Protein AF-A0A542GIV2-F1 (afdb_monomer_lite)

pLDDT: mean 88.34, std 6.44, range [54.28, 95.69]

Foldseek 3Di:
DWDKDWDEDAQEIEIDTDDADDDPCRVVSVLVVVVVNVVVRVVVNHNDYDYDDDPPCPVVCVVVVDDDPDDDDDDDDD

Secondary structure (DSSP, 8-state):
--EEEEEEETTEEEEEEEE---STTHHHHHHHHHHHHHHHHHHTT-SEEEE---TT-HHHHHTTT------PPP----

Radius of gyration: 13.6 Å; chains: 1; bounding box: 25×40×33 Å

Structure (mmCIF, N/CA/C/O backbone):
data_AF-A0A542GIV2-F1
#
_entry.id   AF-A0A542GIV2-F1
#
loop_
_atom_site.group_PDB
_atom_site.id
_atom_site.type_symbol
_atom_site.label_atom_id
_atom_site.label_alt_id
_atom_site.label_comp_id
_atom_site.label_asym_id
_atom_site.label_entity_id
_atom_site.label_seq_id
_atom_site.pdbx_PDB_ins_code
_atom_site.Cartn_x
_atom_site.Cartn_y
_atom_site.Cartn_z
_atom_site.occupancy
_atom_site.B_iso_or_equiv
_atom_site.auth_seq_id
_atom_site.auth_comp_id
_atom_site.auth_asym_id
_atom_site.auth_atom_id
_atom_site.pdbx_PDB_model_num
ATOM 1 N N . MET A 1 1 ? 18.301 -3.492 -4.793 1.00 78.94 1 MET A N 1
ATOM 2 C CA . MET A 1 1 ? 17.382 -4.451 -4.131 1.00 78.94 1 MET A CA 1
ATOM 3 C C . MET A 1 1 ? 16.036 -3.743 -3.958 1.00 78.94 1 MET A C 1
ATOM 5 O O . MET A 1 1 ? 15.978 -2.553 -4.241 1.00 78.94 1 MET A O 1
ATOM 9 N N . ALA A 1 2 ? 14.951 -4.420 -3.573 1.00 86.19 2 ALA A N 1
ATOM 10 C CA . ALA A 1 2 ? 13.691 -3.740 -3.240 1.00 86.19 2 ALA A CA 1
ATOM 11 C C . ALA A 1 2 ? 13.591 -3.569 -1.718 1.00 86.19 2 ALA A C 1
ATOM 13 O O . ALA A 1 2 ? 13.867 -4.517 -0.982 1.00 86.19 2 ALA A O 1
ATOM 14 N N . ARG A 1 3 ? 13.246 -2.368 -1.241 1.00 90.94 3 ARG A N 1
ATOM 15 C CA . ARG A 1 3 ? 13.192 -2.056 0.195 1.00 90.94 3 ARG A CA 1
ATOM 16 C C . ARG A 1 3 ? 12.053 -1.104 0.520 1.00 90.94 3 ARG A C 1
ATOM 18 O O . ARG A 1 3 ? 11.933 -0.032 -0.076 1.00 90.94 3 ARG A O 1
ATOM 25 N N . GLY A 1 4 ? 11.279 -1.454 1.538 1.00 90.56 4 GLY A N 1
ATOM 26 C CA . GLY A 1 4 ? 1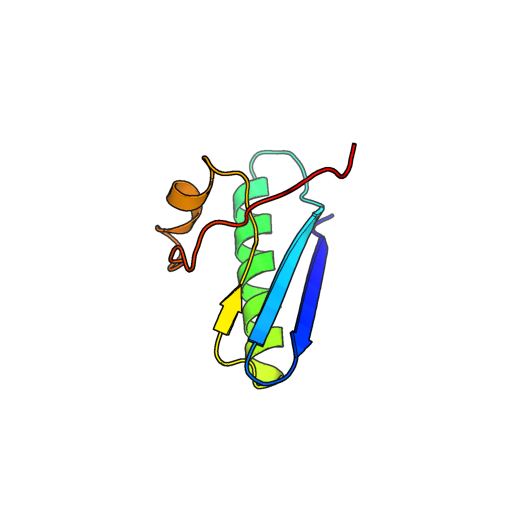0.216 -0.624 2.089 1.00 90.56 4 GLY A CA 1
ATOM 27 C C . GLY A 1 4 ? 10.391 -0.377 3.581 1.00 90.56 4 GLY A C 1
ATOM 28 O O . GLY A 1 4 ? 11.220 -1.003 4.242 1.00 90.56 4 GLY A O 1
ATOM 29 N N . ARG A 1 5 ? 9.590 0.544 4.105 1.00 92.81 5 ARG A N 1
ATOM 30 C CA . ARG A 1 5 ? 9.365 0.737 5.534 1.00 92.81 5 ARG A CA 1
ATOM 31 C C . ARG A 1 5 ? 7.868 0.749 5.775 1.00 92.81 5 ARG A C 1
ATOM 33 O O . ARG A 1 5 ? 7.146 1.428 5.050 1.00 92.81 5 ARG A O 1
ATOM 40 N N . ILE A 1 6 ? 7.447 0.070 6.832 1.00 93.00 6 ILE A N 1
ATOM 41 C CA . ILE A 1 6 ? 6.092 0.144 7.354 1.00 93.00 6 ILE A CA 1
ATOM 42 C C . ILE A 1 6 ? 6.125 0.547 8.824 1.00 93.00 6 ILE A C 1
ATOM 44 O O . ILE A 1 6 ? 7.032 0.169 9.565 1.00 93.00 6 ILE A O 1
ATOM 48 N N . GLN A 1 7 ? 5.155 1.355 9.228 1.00 92.88 7 GLN A N 1
ATOM 49 C CA . GLN A 1 7 ? 4.912 1.719 10.612 1.00 92.88 7 GLN A CA 1
ATOM 50 C C . GLN A 1 7 ? 3.449 1.438 10.932 1.00 92.88 7 GLN A C 1
ATOM 52 O O . GLN A 1 7 ? 2.564 2.001 10.293 1.00 92.88 7 GLN A O 1
ATOM 57 N N . VAL A 1 8 ? 3.214 0.596 11.936 1.00 91.06 8 VAL A N 1
ATOM 58 C CA . VAL A 1 8 ? 1.875 0.230 12.409 1.00 91.06 8 VAL A CA 1
ATOM 59 C C . VAL A 1 8 ? 1.610 0.921 13.744 1.00 91.06 8 VAL A C 1
ATOM 61 O O . VAL A 1 8 ? 2.467 0.923 14.633 1.00 91.06 8 VAL A O 1
ATOM 64 N N . ARG A 1 9 ? 0.442 1.553 13.884 1.00 89.75 9 ARG A N 1
ATOM 65 C CA . ARG A 1 9 ? -0.016 2.183 15.124 1.00 89.75 9 ARG A CA 1
ATOM 66 C C . ARG A 1 9 ? -1.540 2.121 15.217 1.00 89.75 9 ARG A C 1
ATOM 68 O O . ARG A 1 9 ? -2.229 2.772 14.436 1.00 89.75 9 ARG A O 1
ATOM 75 N N . TYR A 1 10 ? -2.043 1.430 16.241 1.00 86.88 10 TYR A N 1
ATOM 76 C CA . TYR A 1 10 ? -3.472 1.121 16.382 1.00 86.88 10 TYR A CA 1
ATOM 77 C C . TYR A 1 10 ? -3.995 0.439 15.106 1.00 86.88 10 TYR A C 1
ATOM 79 O O . TYR A 1 10 ? -3.336 -0.454 14.590 1.00 86.88 10 TYR A O 1
ATOM 87 N N . GLU A 1 11 ? -5.123 0.898 14.575 1.00 89.19 11 GLU A N 1
ATOM 88 C CA . GLU A 1 11 ? -5.780 0.366 13.376 1.00 89.19 11 GLU A CA 1
ATOM 89 C C . GLU A 1 11 ? -5.186 0.926 12.068 1.00 89.19 11 GLU A C 1
ATOM 91 O O . GLU A 1 11 ? -5.722 0.705 10.984 1.00 89.19 11 GLU A O 1
ATOM 96 N N . PHE A 1 12 ? -4.068 1.657 12.134 1.00 89.44 12 PHE A N 1
ATOM 97 C CA . PHE A 1 12 ? -3.472 2.318 10.976 1.00 89.44 12 PHE A CA 1
ATOM 98 C C . PHE A 1 12 ? -2.047 1.845 10.721 1.00 89.44 12 PHE A C 1
ATOM 100 O O . PHE A 1 12 ? -1.209 1.803 11.624 1.00 89.44 12 PHE A O 1
ATOM 107 N N . ALA A 1 13 ? -1.742 1.594 9.453 1.00 94.06 13 ALA A N 1
ATOM 108 C CA . ALA A 1 13 ? -0.390 1.426 8.959 1.00 94.06 13 ALA A CA 1
ATOM 109 C C . ALA A 1 13 ? -0.054 2.510 7.931 1.00 94.06 13 ALA A C 1
ATOM 111 O O . ALA A 1 13 ? -0.873 2.868 7.084 1.00 94.06 13 ALA A O 1
ATOM 112 N N . ALA A 1 14 ? 1.170 3.023 7.997 1.00 93.06 14 ALA A N 1
ATOM 113 C CA . ALA A 1 14 ? 1.741 3.903 6.990 1.00 93.06 14 ALA A CA 1
ATOM 114 C C . ALA A 1 14 ? 2.988 3.251 6.398 1.00 93.06 14 ALA A C 1
ATOM 116 O O . ALA A 1 14 ? 3.833 2.735 7.134 1.00 93.06 14 ALA A O 1
ATOM 117 N N . MET A 1 15 ? 3.122 3.296 5.077 1.00 93.06 15 MET A N 1
ATOM 118 C CA . MET A 1 15 ? 4.240 2.691 4.367 1.00 93.06 15 MET A CA 1
ATOM 119 C C . MET A 1 15 ? 4.933 3.664 3.420 1.00 93.06 15 MET A C 1
ATOM 121 O O . MET A 1 15 ? 4.341 4.621 2.917 1.00 93.06 15 MET A O 1
ATOM 125 N N . ALA A 1 16 ? 6.196 3.366 3.140 1.00 90.56 16 ALA A N 1
ATOM 126 C CA . ALA A 1 16 ? 6.981 4.028 2.114 1.00 90.56 16 ALA A CA 1
ATOM 127 C C . ALA A 1 16 ? 7.895 3.018 1.419 1.00 90.56 16 ALA A C 1
ATOM 129 O O . ALA A 1 16 ? 8.608 2.250 2.070 1.00 90.56 16 ALA A O 1
ATOM 130 N N . ILE A 1 17 ? 7.919 3.057 0.090 1.00 87.19 17 ILE A N 1
ATOM 131 C CA . ILE A 1 17 ? 8.952 2.380 -0.689 1.00 87.19 17 ILE A CA 1
ATOM 132 C C . ILE A 1 17 ? 10.192 3.272 -0.691 1.00 87.19 17 ILE A C 1
ATOM 134 O O . ILE A 1 17 ? 10.134 4.441 -1.058 1.00 87.19 17 ILE A O 1
ATOM 138 N N . THR A 1 18 ? 11.316 2.719 -0.246 1.00 84.69 18 THR A N 1
ATOM 139 C CA . THR A 1 18 ? 12.581 3.456 -0.069 1.00 84.69 18 THR A CA 1
ATOM 140 C C . THR A 1 18 ? 13.613 3.116 -1.134 1.00 84.69 18 THR A C 1
ATOM 142 O O . THR A 1 18 ? 14.494 3.922 -1.417 1.00 84.69 18 THR A O 1
ATOM 145 N N . GLU A 1 19 ? 13.503 1.936 -1.740 1.00 90.69 19 GLU A N 1
ATOM 146 C CA . GLU A 1 19 ? 14.399 1.482 -2.795 1.00 90.69 19 GLU A CA 1
ATOM 147 C C . GLU A 1 19 ? 13.633 0.553 -3.738 1.00 90.69 19 GLU A C 1
ATOM 149 O O . GLU A 1 19 ? 12.953 -0.373 -3.289 1.00 90.69 19 GLU A O 1
ATOM 154 N N . LEU A 1 20 ? 13.778 0.775 -5.044 1.00 90.44 20 LEU A N 1
ATOM 155 C CA . LEU A 1 20 ? 13.359 -0.165 -6.078 1.00 90.44 20 LEU A CA 1
ATOM 156 C C . LEU A 1 20 ? 14.507 -0.378 -7.062 1.00 90.44 20 LEU A C 1
ATOM 158 O O . LEU A 1 20 ? 15.178 0.591 -7.436 1.00 90.44 20 LEU A O 1
ATOM 162 N N . PRO A 1 21 ? 14.732 -1.620 -7.519 1.00 89.44 21 PRO A N 1
ATOM 163 C CA . PRO A 1 21 ? 15.654 -1.862 -8.613 1.00 89.44 21 PRO A CA 1
ATOM 164 C C . PRO A 1 21 ? 15.147 -1.161 -9.879 1.00 89.44 21 PRO A C 1
ATOM 166 O O . PRO A 1 21 ? 13.953 -1.150 -10.172 1.00 89.44 21 PRO A O 1
ATOM 169 N N . ARG A 1 22 ? 16.071 -0.559 -10.631 1.00 90.69 22 ARG A N 1
ATOM 170 C CA . ARG A 1 22 ? 15.768 0.029 -11.941 1.00 90.69 22 ARG A CA 1
ATOM 171 C C . ARG A 1 22 ? 15.713 -1.070 -12.997 1.00 90.69 22 ARG A C 1
ATOM 173 O O . ARG A 1 22 ? 16.471 -2.032 -12.914 1.00 90.69 22 ARG A O 1
ATOM 180 N N . GLY A 1 23 ? 14.888 -0.871 -14.021 1.00 92.44 23 GLY A N 1
ATOM 181 C CA . GLY A 1 23 ? 14.795 -1.773 -15.167 1.00 92.44 23 GLY A CA 1
ATOM 182 C C . GLY A 1 23 ? 13.375 -2.287 -15.405 1.00 92.44 23 GLY A C 1
ATOM 183 O O . GLY A 1 23 ? 12.434 -1.806 -14.772 1.00 92.44 23 GLY A O 1
ATOM 184 N N . PRO A 1 24 ? 13.207 -3.255 -16.320 1.00 91.19 24 PRO A N 1
ATOM 185 C CA . PRO A 1 24 ? 11.889 -3.717 -16.766 1.00 91.19 24 PRO A CA 1
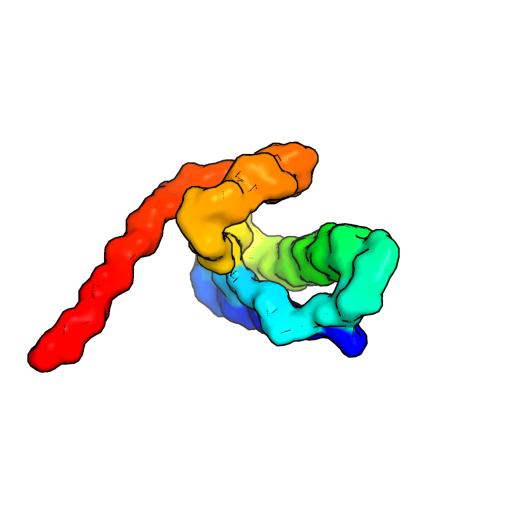ATOM 186 C C . PRO A 1 24 ? 11.048 -4.339 -15.641 1.00 91.19 24 PRO A C 1
ATOM 188 O O . PRO A 1 24 ? 9.824 -4.289 -15.686 1.00 91.19 24 PRO A O 1
ATOM 191 N N . GLU A 1 25 ? 11.693 -4.872 -14.604 1.00 89.56 25 GLU A N 1
ATOM 192 C CA . GLU A 1 25 ? 11.029 -5.539 -13.477 1.00 89.56 25 GLU A CA 1
ATOM 193 C C . GLU A 1 25 ? 10.609 -4.582 -12.354 1.00 89.56 25 GLU A C 1
ATOM 195 O O . GLU A 1 25 ? 9.990 -5.011 -11.381 1.00 89.56 25 GLU A O 1
ATOM 200 N N . GLN A 1 26 ? 10.923 -3.285 -12.459 1.00 89.44 26 GLN A N 1
ATOM 201 C CA . GLN A 1 26 ? 10.685 -2.314 -11.385 1.00 89.44 26 GLN A CA 1
ATOM 202 C C . GLN A 1 26 ? 9.229 -2.327 -10.892 1.00 89.44 26 GLN A C 1
ATOM 204 O O . GLN A 1 26 ? 8.989 -2.310 -9.687 1.00 89.44 26 GLN A O 1
ATOM 209 N N . ALA A 1 27 ? 8.267 -2.405 -11.817 1.00 86.00 27 ALA A N 1
ATOM 210 C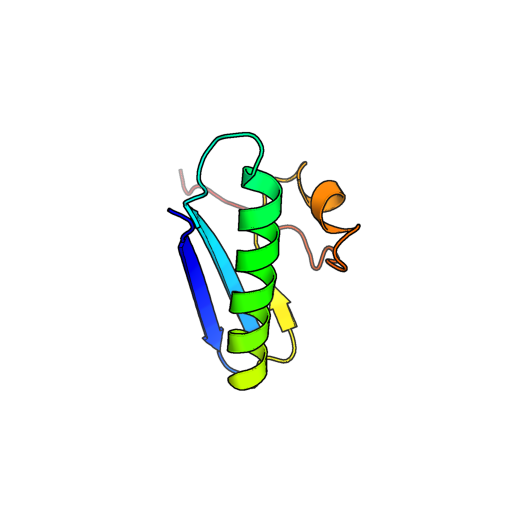 CA . ALA A 1 27 ? 6.844 -2.446 -11.491 1.00 86.00 27 ALA A CA 1
ATOM 211 C C . ALA A 1 27 ? 6.445 -3.730 -10.742 1.00 86.00 27 ALA A C 1
ATOM 213 O O . ALA A 1 27 ? 5.655 -3.668 -9.804 1.00 86.00 27 ALA A O 1
ATOM 214 N N . ALA A 1 28 ? 7.018 -4.878 -11.113 1.00 88.75 28 ALA A N 1
ATOM 215 C CA . ALA A 1 28 ? 6.753 -6.145 -10.437 1.00 88.75 28 ALA A CA 1
ATOM 216 C C . ALA A 1 28 ? 7.326 -6.145 -9.010 1.00 88.75 28 ALA A C 1
ATOM 218 O O . ALA A 1 28 ? 6.647 -6.558 -8.072 1.00 88.75 28 ALA A O 1
ATOM 219 N N . PHE A 1 29 ? 8.540 -5.613 -8.824 1.00 91.12 29 PHE A N 1
ATOM 220 C CA . PHE A 1 29 ? 9.134 -5.449 -7.492 1.00 91.12 29 PHE A CA 1
ATOM 221 C C . PHE A 1 29 ? 8.326 -4.511 -6.604 1.00 91.12 29 PHE A C 1
ATOM 223 O O . PHE A 1 29 ? 8.138 -4.790 -5.423 1.00 91.12 29 PHE A O 1
ATOM 230 N N . GLU A 1 30 ? 7.846 -3.406 -7.164 1.00 88.81 30 GLU A N 1
ATOM 231 C CA . GLU A 1 30 ? 6.991 -2.458 -6.461 1.00 88.81 30 GLU A CA 1
ATOM 232 C C . GLU A 1 30 ? 5.681 -3.112 -6.001 1.00 88.81 30 GLU A C 1
ATOM 234 O O . GLU A 1 30 ? 5.336 -3.026 -4.825 1.00 88.81 30 GLU A O 1
ATOM 239 N N . GLN A 1 31 ? 5.000 -3.841 -6.888 1.00 87.12 31 GLN A N 1
ATOM 240 C CA . GLN A 1 31 ? 3.777 -4.577 -6.556 1.00 87.12 31 GLN A CA 1
ATOM 241 C C . GLN A 1 31 ? 4.007 -5.656 -5.492 1.00 87.12 31 GLN A C 1
ATOM 243 O O . GLN A 1 31 ? 3.246 -5.738 -4.529 1.00 87.12 31 GLN A O 1
ATOM 248 N N . GLY A 1 32 ? 5.070 -6.453 -5.629 1.00 89.62 32 GLY A N 1
ATOM 249 C CA . GLY A 1 32 ? 5.416 -7.477 -4.642 1.00 89.62 32 GLY A CA 1
ATOM 250 C C . GLY A 1 32 ? 5.735 -6.877 -3.273 1.00 89.62 32 GLY A C 1
ATOM 251 O O . GLY A 1 32 ? 5.301 -7.395 -2.246 1.00 89.62 32 GLY A O 1
ATOM 252 N N . LEU A 1 33 ? 6.432 -5.740 -3.251 1.00 90.88 33 LEU A N 1
ATOM 253 C CA . LEU 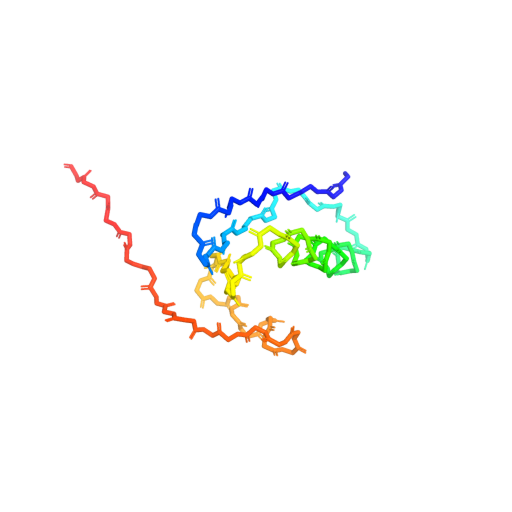A 1 33 ? 6.747 -5.033 -2.017 1.00 90.88 33 LEU A CA 1
ATOM 254 C C . LEU A 1 33 ? 5.492 -4.426 -1.364 1.00 90.88 33 LEU A C 1
ATOM 256 O O . LEU A 1 33 ? 5.390 -4.443 -0.137 1.00 90.88 33 LEU A O 1
ATOM 260 N N . PHE A 1 34 ? 4.523 -3.939 -2.149 1.00 89.06 34 PHE A N 1
ATOM 261 C CA . PHE A 1 34 ? 3.222 -3.527 -1.613 1.00 89.06 34 PHE A CA 1
ATOM 262 C C . PHE A 1 34 ? 2.482 -4.685 -0.956 1.00 89.06 34 PHE A C 1
ATOM 264 O O . PHE A 1 34 ? 2.023 -4.532 0.172 1.00 89.06 34 PHE A O 1
ATOM 271 N N . ALA A 1 35 ? 2.396 -5.829 -1.636 1.00 90.06 35 ALA A N 1
ATOM 272 C CA . ALA A 1 35 ? 1.709 -7.004 -1.112 1.00 90.06 35 ALA A CA 1
ATOM 273 C C . ALA A 1 35 ? 2.334 -7.482 0.208 1.00 90.06 35 ALA A C 1
ATOM 275 O O . ALA A 1 35 ? 1.617 -7.659 1.188 1.00 90.06 35 ALA A O 1
ATOM 276 N N . ALA A 1 36 ? 3.666 -7.589 0.262 1.00 91.88 36 ALA A N 1
ATOM 277 C CA . ALA A 1 36 ? 4.379 -8.013 1.467 1.00 91.88 36 ALA A CA 1
ATOM 278 C C . ALA A 1 36 ? 4.169 -7.050 2.649 1.00 91.88 36 ALA A C 1
ATOM 280 O O . ALA A 1 36 ? 3.952 -7.478 3.779 1.00 91.88 36 ALA A O 1
ATOM 281 N N . MET A 1 37 ? 4.207 -5.736 2.404 1.00 92.19 37 MET A N 1
ATOM 282 C CA . MET A 1 37 ? 3.954 -4.751 3.459 1.00 92.19 37 MET A CA 1
ATOM 283 C C . MET A 1 37 ? 2.484 -4.733 3.894 1.00 92.19 37 MET A C 1
ATOM 285 O O . MET A 1 37 ? 2.210 -4.526 5.072 1.00 92.19 37 MET A O 1
ATOM 289 N N . ALA A 1 38 ? 1.542 -4.954 2.976 1.00 91.50 38 ALA A N 1
ATOM 290 C CA . ALA A 1 38 ? 0.130 -5.063 3.317 1.00 91.50 38 ALA A CA 1
ATOM 291 C C . ALA A 1 38 ? -0.143 -6.287 4.198 1.00 91.50 38 ALA A C 1
ATOM 293 O O . ALA A 1 38 ? -0.815 -6.156 5.217 1.00 91.50 38 ALA A O 1
ATOM 294 N N . GLU A 1 39 ? 0.426 -7.443 3.852 1.00 93.69 39 GLU A N 1
ATOM 295 C CA . GLU A 1 39 ? 0.344 -8.657 4.667 1.00 93.69 39 GLU A CA 1
ATOM 296 C C . GLU A 1 39 ? 0.839 -8.400 6.096 1.00 93.69 39 GLU A C 1
ATOM 298 O O . GLU A 1 39 ? 0.097 -8.628 7.049 1.00 93.69 39 GLU A O 1
ATOM 303 N N . GLU A 1 40 ? 2.028 -7.814 6.243 1.00 93.81 40 GLU A N 1
ATOM 304 C CA . GLU A 1 40 ? 2.584 -7.444 7.548 1.00 93.81 40 GLU A CA 1
ATOM 305 C C . GLU A 1 40 ? 1.660 -6.477 8.317 1.00 93.81 40 GLU A C 1
ATOM 307 O O . GLU A 1 40 ? 1.376 -6.680 9.496 1.00 93.81 40 GLU A O 1
ATOM 312 N N . ALA A 1 41 ? 1.134 -5.439 7.657 1.00 93.88 41 ALA A N 1
ATOM 313 C CA . ALA A 1 41 ? 0.234 -4.464 8.279 1.00 93.88 41 ALA A CA 1
ATOM 314 C C . ALA A 1 41 ? -0.998 -5.127 8.904 1.00 93.88 41 ALA A C 1
ATOM 316 O O . ALA A 1 41 ? -1.331 -4.877 10.066 1.00 93.88 41 ALA A O 1
ATOM 317 N N . PHE A 1 42 ? -1.669 -5.964 8.113 1.00 93.12 42 PHE A N 1
ATOM 318 C CA . PHE A 1 42 ? -2.913 -6.615 8.500 1.00 93.12 42 PHE A CA 1
ATOM 319 C C . PHE A 1 42 ? -2.670 -7.698 9.556 1.00 93.12 42 PHE A C 1
ATOM 321 O O . PHE A 1 42 ? -3.454 -7.806 10.499 1.00 93.12 42 PHE A O 1
ATOM 328 N N . LEU A 1 43 ? -1.553 -8.432 9.477 1.00 95.31 43 LEU A N 1
ATOM 329 C CA . LEU A 1 43 ? -1.129 -9.362 10.533 1.00 95.31 43 LEU A CA 1
ATOM 330 C C . LEU A 1 43 ? -0.929 -8.656 11.881 1.00 95.31 43 LEU A C 1
ATOM 332 O O . LEU A 1 43 ? -1.206 -9.235 12.932 1.00 95.31 43 LEU A O 1
ATOM 336 N N . HIS A 1 44 ? -0.504 -7.394 11.855 1.00 93.12 44 HIS A N 1
ATOM 337 C CA . HIS A 1 44 ? -0.326 -6.563 13.043 1.00 93.12 44 HIS A CA 1
ATOM 338 C C . HIS A 1 44 ? -1.570 -5.759 13.455 1.00 93.12 44 HIS A C 1
ATOM 340 O O . HIS A 1 44 ? -1.478 -4.905 14.339 1.00 93.12 44 HIS A O 1
ATOM 346 N N . GLY A 1 45 ? -2.737 -6.061 12.877 1.00 93.25 45 GLY A N 1
ATOM 347 C CA . GLY A 1 45 ? -4.022 -5.501 13.297 1.00 93.25 45 GLY A CA 1
ATOM 348 C C . GLY A 1 45 ? -4.326 -4.110 12.743 1.00 93.25 45 GLY A C 1
ATOM 349 O O . GLY A 1 45 ? -5.243 -3.455 13.237 1.00 93.25 45 GLY A O 1
ATOM 350 N N . ALA A 1 46 ? -3.590 -3.647 11.728 1.00 95.69 46 ALA A N 1
ATOM 351 C CA . ALA A 1 46 ? -4.036 -2.486 10.970 1.00 95.69 46 ALA A CA 1
ATOM 352 C C . ALA A 1 46 ? -5.337 -2.827 10.229 1.00 95.69 46 ALA A C 1
ATOM 354 O O . ALA A 1 46 ? -5.468 -3.912 9.677 1.00 95.69 46 ALA A O 1
ATOM 355 N N . GLU A 1 47 ? -6.279 -1.896 10.174 1.00 94.00 47 GLU A N 1
ATOM 356 C CA . GLU A 1 47 ? -7.466 -1.972 9.316 1.00 94.00 47 GLU A CA 1
ATOM 357 C C . GLU A 1 47 ? -7.223 -1.216 8.001 1.00 94.00 47 GLU A C 1
ATOM 359 O O . GLU A 1 47 ? -7.704 -1.611 6.940 1.00 94.00 47 GLU A O 1
ATOM 364 N N . TYR A 1 48 ? -6.403 -0.160 8.056 1.00 91.56 48 TYR A N 1
ATOM 365 C CA . TYR A 1 48 ? -6.104 0.695 6.911 1.00 91.56 48 TYR A CA 1
ATOM 366 C C . TYR A 1 48 ? -4.604 0.833 6.675 1.00 91.56 48 TYR A C 1
ATOM 368 O O . TYR A 1 48 ? -3.839 1.164 7.584 1.00 91.56 48 TYR A O 1
ATOM 376 N N . LEU A 1 49 ? -4.200 0.690 5.414 1.00 93.06 49 LEU A N 1
ATOM 377 C CA . LEU A 1 49 ? -2.839 0.932 4.951 1.00 93.06 49 LEU A CA 1
ATOM 378 C C . LEU A 1 49 ? -2.784 2.213 4.115 1.00 93.06 49 LEU A C 1
ATOM 380 O O . LEU A 1 49 ? -3.531 2.375 3.153 1.00 93.06 49 LEU A O 1
ATOM 384 N N . HIS A 1 50 ? -1.878 3.117 4.474 1.00 93.25 50 HIS A N 1
ATOM 385 C CA . HIS A 1 50 ? -1.701 4.411 3.825 1.00 93.25 50 HIS A CA 1
ATOM 386 C C . HIS A 1 50 ? -0.301 4.547 3.235 1.00 93.25 50 HIS A C 1
ATOM 388 O O . HIS A 1 50 ? 0.691 4.136 3.835 1.00 93.25 50 HIS A O 1
ATOM 394 N N . MET A 1 51 ? -0.210 5.223 2.095 1.00 92.50 51 MET A N 1
ATOM 395 C CA . MET A 1 51 ? 1.048 5.679 1.513 1.00 92.50 51 MET A CA 1
ATOM 396 C C . MET A 1 51 ? 0.910 7.126 1.056 1.00 92.50 51 MET A C 1
ATOM 398 O O . MET A 1 51 ? -0.177 7.580 0.696 1.00 92.50 51 MET A O 1
ATOM 402 N N . VAL A 1 52 ? 2.027 7.845 1.063 1.00 91.06 52 VAL A N 1
ATOM 403 C CA . VAL A 1 52 ? 2.109 9.202 0.524 1.00 91.06 52 VAL A CA 1
ATOM 404 C C . VAL A 1 52 ? 2.853 9.140 -0.795 1.00 91.06 52 VAL A C 1
ATOM 406 O O . VAL A 1 52 ? 3.918 8.533 -0.882 1.00 91.06 52 VAL A O 1
ATOM 409 N N . VAL A 1 53 ? 2.283 9.772 -1.813 1.00 88.75 53 VAL A N 1
ATOM 410 C CA . VAL A 1 53 ? 2.870 9.862 -3.147 1.00 88.75 53 VAL A CA 1
ATOM 411 C C . VAL A 1 53 ? 2.860 11.292 -3.642 1.00 88.75 53 VAL A C 1
ATOM 413 O O . VAL A 1 53 ? 2.139 12.138 -3.108 1.00 88.75 53 VAL A O 1
ATOM 416 N N . GLU A 1 54 ? 3.645 11.535 -4.688 1.00 87.94 54 GLU A N 1
ATOM 417 C CA . GLU A 1 54 ? 3.594 12.789 -5.428 1.00 87.94 54 GLU A CA 1
ATOM 418 C C . GLU A 1 54 ? 2.177 13.052 -5.976 1.00 87.94 54 GLU A C 1
ATOM 420 O O . GLU A 1 54 ? 1.448 12.099 -6.271 1.00 87.94 54 GLU A O 1
ATOM 425 N N . PRO A 1 55 ? 1.753 14.322 -6.116 1.00 86.00 55 PRO A N 1
ATOM 426 C CA . PRO A 1 55 ? 0.364 14.677 -6.431 1.00 86.00 55 PRO A CA 1
ATOM 427 C C . PRO A 1 55 ? -0.201 14.098 -7.738 1.00 86.00 55 PRO A C 1
ATOM 429 O O . PRO A 1 55 ? -1.419 13.991 -7.879 1.00 86.00 55 PRO A O 1
ATOM 432 N N . ASP A 1 56 ? 0.657 13.754 -8.695 1.00 87.62 56 ASP A N 1
ATOM 433 C CA . ASP A 1 56 ? 0.324 13.214 -10.019 1.00 87.62 56 ASP A CA 1
ATOM 434 C C . ASP A 1 56 ? 0.294 11.676 -10.066 1.00 87.62 56 ASP A C 1
ATOM 436 O O . ASP A 1 56 ? -0.308 11.078 -10.962 1.00 87.62 56 ASP A O 1
ATOM 440 N N . ALA A 1 57 ? 0.880 11.022 -9.067 1.00 86.00 57 ALA A N 1
ATOM 441 C CA . ALA A 1 57 ? 0.992 9.576 -8.982 1.00 86.00 57 ALA A CA 1
ATOM 442 C C . ALA A 1 57 ? -0.263 8.788 -8.526 1.00 86.00 57 ALA A C 1
ATOM 444 O O . ALA A 1 57 ? -0.276 7.581 -8.787 1.00 86.00 57 ALA A O 1
ATOM 445 N N . PRO A 1 58 ? -1.326 9.346 -7.893 1.00 85.12 58 PRO 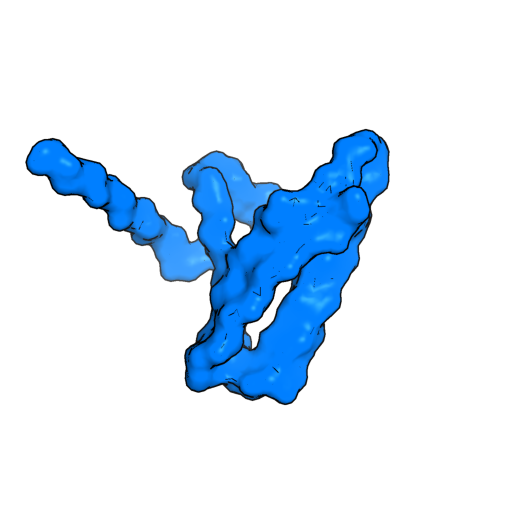A N 1
ATOM 446 C CA . PRO A 1 58 ? -2.425 8.529 -7.361 1.00 85.12 58 PRO A CA 1
ATOM 447 C C . PRO A 1 58 ? -3.112 7.637 -8.401 1.00 85.12 58 PRO A C 1
ATOM 449 O O . PRO A 1 58 ? -3.435 6.485 -8.116 1.00 85.12 58 PRO A O 1
ATOM 452 N N . ASN A 1 59 ? -3.275 8.135 -9.631 1.00 84.69 59 ASN A N 1
ATOM 453 C CA . ASN A 1 59 ? -3.944 7.403 -10.712 1.00 84.69 59 ASN A CA 1
ATOM 454 C C . ASN A 1 59 ? -3.245 6.078 -11.055 1.00 84.69 59 ASN A C 1
ATOM 456 O O . ASN A 1 59 ? -3.903 5.128 -11.473 1.00 84.69 59 ASN A O 1
ATOM 460 N N . ARG A 1 60 ? -1.926 5.989 -10.839 1.00 83.19 60 ARG A N 1
ATOM 461 C CA . ARG A 1 60 ? -1.139 4.773 -11.084 1.00 83.19 60 ARG A CA 1
ATOM 462 C C . ARG A 1 60 ? -1.524 3.628 -10.145 1.00 83.19 60 ARG A C 1
ATOM 464 O O . ARG A 1 60 ? -1.405 2.469 -10.528 1.00 83.19 60 ARG A O 1
ATOM 471 N N . TYR A 1 61 ? -1.984 3.946 -8.936 1.00 84.94 61 TYR A N 1
ATOM 472 C CA . TYR A 1 61 ? -2.264 2.958 -7.892 1.00 84.94 61 TYR A CA 1
ATOM 473 C C . TYR A 1 61 ? -3.735 2.548 -7.822 1.00 84.94 61 TYR A C 1
ATOM 475 O O . TYR A 1 61 ? -4.042 1.510 -7.237 1.00 84.94 61 TYR A O 1
ATOM 483 N N . GLY A 1 62 ? -4.635 3.303 -8.462 1.00 82.19 62 GLY A N 1
ATOM 484 C CA . GLY A 1 62 ? -6.065 2.980 -8.498 1.00 82.19 62 GLY A CA 1
ATOM 485 C C . GLY A 1 62 ? -6.355 1.588 -9.067 1.00 82.19 62 GLY A C 1
ATOM 486 O O . GLY A 1 62 ? -7.181 0.858 -8.527 1.00 82.19 62 GLY A O 1
ATOM 487 N N . ALA A 1 63 ? -5.609 1.165 -10.094 1.00 78.62 63 ALA A N 1
ATOM 488 C CA . ALA A 1 63 ? -5.727 -0.178 -10.673 1.00 78.62 63 ALA A CA 1
ATOM 489 C C . ALA A 1 63 ? -5.340 -1.309 -9.698 1.00 78.62 63 ALA A C 1
ATOM 491 O O . ALA A 1 63 ? -5.750 -2.450 -9.889 1.00 78.62 63 ALA A O 1
ATOM 492 N N . SER A 1 64 ? -4.580 -0.989 -8.649 1.00 77.12 64 SER A N 1
ATOM 493 C CA . SER A 1 64 ? -4.124 -1.924 -7.617 1.00 77.12 64 SER A CA 1
ATOM 494 C C . SER A 1 64 ? -4.976 -1.858 -6.340 1.00 77.12 64 SER A C 1
ATOM 496 O O . SER A 1 64 ? -4.539 -2.334 -5.297 1.00 77.12 64 SER A O 1
ATOM 498 N N . GLY A 1 65 ? -6.163 -1.239 -6.396 1.00 84.00 65 GLY A N 1
ATOM 499 C CA . GLY A 1 65 ? -7.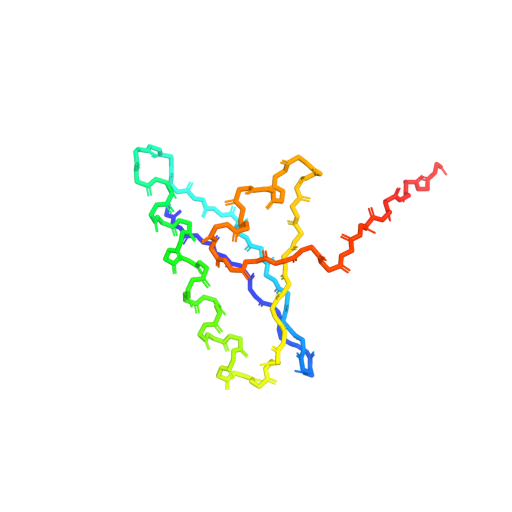109 -1.168 -5.276 1.00 84.00 65 GLY A CA 1
ATOM 500 C C . GLY A 1 65 ? -6.872 -0.021 -4.290 1.00 84.00 65 GLY A C 1
ATOM 501 O O . GLY A 1 65 ? -7.581 0.075 -3.291 1.00 84.00 65 GLY A O 1
ATOM 502 N N . TRP A 1 66 ? -5.913 0.868 -4.559 1.00 89.19 66 TRP A N 1
ATOM 503 C CA . TRP A 1 66 ? -5.685 2.047 -3.725 1.00 89.19 66 TRP A CA 1
ATOM 504 C C . TRP A 1 66 ? -6.718 3.136 -4.005 1.00 89.19 66 TRP A C 1
ATOM 506 O O . TRP A 1 66 ? -7.067 3.406 -5.154 1.00 89.19 66 TRP A O 1
ATOM 516 N N . ALA A 1 67 ? -7.142 3.826 -2.949 1.00 92.44 67 ALA A N 1
ATOM 517 C CA . ALA A 1 67 ? -8.004 4.995 -3.036 1.00 92.44 67 ALA A CA 1
ATOM 518 C C . ALA A 1 67 ? -7.324 6.217 -2.406 1.00 92.44 67 ALA A C 1
ATOM 520 O O . ALA A 1 67 ? -6.526 6.104 -1.475 1.00 92.44 67 ALA A O 1
ATOM 521 N N . VAL A 1 68 ? -7.654 7.408 -2.909 1.00 93.31 68 VAL A N 1
ATOM 522 C CA . VAL A 1 68 ? -7.167 8.662 -2.324 1.00 93.31 68 VAL A CA 1
ATOM 523 C C . VAL A 1 68 ? -7.913 8.925 -1.018 1.00 93.31 68 VAL A C 1
ATOM 525 O O . VAL A 1 68 ? -9.094 9.255 -1.039 1.00 93.31 68 VAL A O 1
ATOM 528 N N . ALA A 1 69 ? -7.205 8.832 0.108 1.00 92.19 69 ALA A N 1
ATOM 529 C CA . ALA A 1 69 ? -7.750 9.161 1.427 1.00 92.19 69 ALA A CA 1
ATOM 530 C C . ALA A 1 69 ? -7.746 10.676 1.724 1.00 92.19 69 ALA A C 1
ATOM 532 O O . ALA A 1 69 ? -8.544 11.158 2.523 1.00 92.19 69 ALA A O 1
ATOM 533 N N . GLY A 1 70 ? -6.859 11.449 1.086 1.00 91.69 70 GLY A N 1
ATOM 534 C CA . GLY A 1 70 ? -6.763 12.894 1.298 1.00 91.69 70 GLY A CA 1
ATOM 535 C C . GLY A 1 70 ? -5.576 13.545 0.589 1.00 91.69 70 GLY A C 1
ATOM 536 O O . GLY A 1 70 ? -4.830 12.891 -0.138 1.00 91.69 70 GLY A O 1
ATOM 537 N N . ARG A 1 71 ? -5.403 14.854 0.805 1.00 90.00 71 ARG A N 1
ATOM 538 C CA . ARG A 1 71 ? -4.248 15.633 0.330 1.00 90.00 71 ARG A CA 1
ATOM 539 C C . ARG A 1 71 ? -3.479 16.185 1.523 1.00 90.00 71 ARG A C 1
ATOM 541 O O . ARG A 1 71 ? -4.070 16.823 2.390 1.00 90.00 71 ARG A O 1
ATOM 548 N N . LEU A 1 72 ? -2.169 15.962 1.548 1.00 86.94 72 LEU A N 1
ATOM 549 C CA . LEU A 1 72 ? -1.292 16.532 2.566 1.00 86.94 72 LEU A CA 1
ATOM 550 C C . LEU A 1 72 ? -0.905 17.959 2.181 1.00 86.94 72 LEU A C 1
ATOM 552 O O . LEU A 1 72 ? -0.495 18.218 1.051 1.00 86.94 72 LEU A O 1
ATOM 556 N N . LEU A 1 73 ? -1.025 18.877 3.136 1.00 85.31 73 LEU A N 1
ATOM 557 C CA . LEU A 1 73 ? -0.525 20.241 3.008 1.00 85.31 73 LEU A CA 1
ATOM 558 C C . LEU A 1 73 ? 0.845 20.311 3.681 1.00 85.31 73 LEU A C 1
ATOM 560 O O . LEU A 1 73 ? 0.962 20.039 4.876 1.00 85.31 73 LEU A O 1
ATOM 564 N N . SER A 1 74 ? 1.879 20.667 2.925 1.00 77.56 74 SER A N 1
ATOM 565 C CA . SER A 1 74 ? 3.203 20.948 3.472 1.00 77.56 74 SER A CA 1
ATOM 566 C C . SER A 1 74 ? 3.388 22.455 3.637 1.00 77.56 74 SER A C 1
ATOM 568 O O . SER A 1 74 ? 3.093 23.246 2.744 1.00 77.56 74 SER A O 1
ATOM 570 N N . PHE A 1 75 ? 3.887 22.859 4.805 1.00 76.81 75 PHE A N 1
ATOM 571 C CA . PHE A 1 75 ? 4.259 24.240 5.090 1.00 76.81 75 PHE A CA 1
ATOM 572 C C . PHE A 1 75 ? 5.731 24.263 5.480 1.00 76.81 75 PHE A C 1
ATOM 574 O O . PHE A 1 75 ? 6.130 23.629 6.456 1.00 76.81 75 PHE A O 1
ATOM 581 N N . THR A 1 76 ? 6.547 25.005 4.740 1.00 75.94 76 THR A N 1
ATOM 582 C CA . THR A 1 76 ? 7.908 25.318 5.179 1.00 75.94 76 THR A CA 1
ATOM 583 C C . THR A 1 76 ? 7.837 26.588 6.012 1.00 75.94 76 THR A C 1
ATOM 585 O O . THR A 1 76 ? 7.442 27.641 5.507 1.00 75.94 76 THR A O 1
ATOM 588 N N . LYS A 1 77 ? 8.189 26.498 7.300 1.00 66.50 77 LYS A N 1
ATOM 589 C CA . LYS A 1 77 ? 8.364 27.688 8.137 1.00 66.50 77 LYS A CA 1
ATOM 590 C C . LYS A 1 77 ? 9.513 28.500 7.528 1.00 66.50 77 LYS A C 1
ATOM 592 O O . LYS A 1 77 ? 10.616 27.970 7.414 1.00 66.50 77 LYS A O 1
ATOM 597 N N . ARG A 1 78 ? 9.214 29.712 7.054 1.00 54.28 78 ARG A N 1
ATOM 598 C CA . ARG A 1 78 ? 10.236 30.667 6.607 1.00 54.28 78 ARG A CA 1
ATOM 599 C C . ARG A 1 78 ? 11.047 31.172 7.791 1.00 54.28 78 ARG A C 1
ATOM 601 O O . ARG A 1 78 ? 10.452 31.291 8.888 1.00 54.28 78 ARG A O 1
#

Sequence (78 aa):
MARGRIQVRYEFAAMAITELPRGPEQAAFEQGLFAAMAEEAFLHGAEYLHMVVEPDAPNRYGASGWAVAGRLLSFTKR